Protein AF-A0AA47BUP4-F1 (afdb_monomer_lite)

pLDDT: mean 92.48, std 11.98, range [44.66, 98.44]

Sequence (82 aa):
NSGNGTANTAQFNFPTGVAVDSSGNFYVADANNHRIRKITPGGVVNTIAGTDTPGFADGIGNTAQFNYPTGVAVDSFGNVYV

Structure (mmCIF, N/CA/C/O backbone):
data_AF-A0AA47BUP4-F1
#
_entry.id   AF-A0AA47BUP4-F1
#
loop_
_atom_site.group_PDB
_atom_site.id
_atom_site.type_symbol
_atom_site.label_atom_id
_atom_site.label_alt_id
_atom_site.label_comp_id
_atom_site.label_asym_id
_atom_site.label_entity_id
_atom_site.label_seq_id
_atom_site.pdbx_PDB_ins_code
_atom_site.Cartn_x
_atom_site.Cartn_y
_atom_site.Cartn_z
_atom_site.occupancy
_atom_site.B_iso_or_equiv
_atom_site.auth_seq_id
_atom_site.auth_comp_id
_atom_site.auth_asym_id
_atom_site.auth_atom_id
_atom_site.pdbx_PDB_model_num
ATOM 1 N N . ASN A 1 1 ? 8.764 12.400 -3.642 1.00 44.66 1 ASN A N 1
ATOM 2 C CA . ASN A 1 1 ? 8.737 13.107 -2.345 1.00 44.66 1 ASN A CA 1
ATOM 3 C C . ASN A 1 1 ? 7.796 12.299 -1.460 1.00 44.66 1 ASN A C 1
ATOM 5 O O . ASN A 1 1 ? 6.648 12.126 -1.841 1.00 44.66 1 ASN A O 1
ATOM 9 N N . SER A 1 2 ? 8.320 11.591 -0.456 1.00 49.59 2 SER A N 1
ATOM 10 C CA . SER A 1 2 ? 7.676 10.378 0.080 1.00 49.59 2 SER A CA 1
ATOM 11 C C . SER A 1 2 ? 7.693 10.353 1.622 1.00 49.59 2 SER A C 1
ATOM 13 O O . SER A 1 2 ? 7.990 9.338 2.244 1.00 49.59 2 SER A O 1
ATOM 15 N N . GLY A 1 3 ? 7.351 11.484 2.252 1.00 51.59 3 GLY A N 1
ATOM 16 C CA . GLY A 1 3 ? 7.425 11.678 3.706 1.00 51.59 3 GLY A CA 1
ATOM 17 C C . GLY A 1 3 ? 6.503 10.766 4.530 1.00 51.59 3 GLY A C 1
ATOM 18 O O . GLY A 1 3 ? 5.326 10.578 4.207 1.00 51.59 3 GLY A O 1
ATOM 19 N N . ASN A 1 4 ? 7.051 10.212 5.614 1.00 59.25 4 ASN A N 1
ATOM 20 C CA . ASN A 1 4 ? 6.286 9.662 6.735 1.00 59.25 4 ASN A CA 1
ATOM 21 C C . ASN A 1 4 ? 5.889 10.823 7.662 1.00 59.25 4 ASN A C 1
ATOM 23 O O . ASN A 1 4 ? 6.698 11.720 7.900 1.00 59.25 4 ASN A O 1
ATOM 27 N N . GLY A 1 5 ? 4.648 10.839 8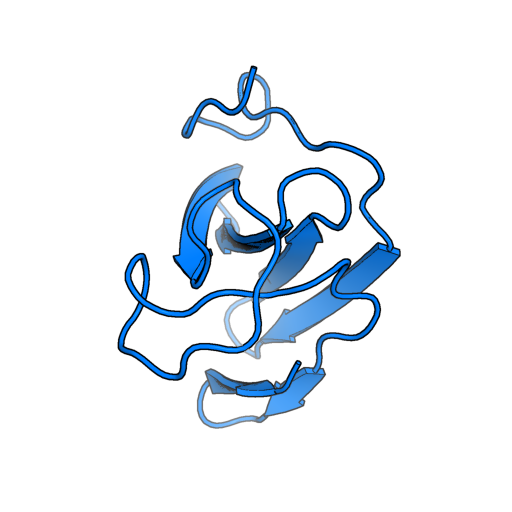.147 1.00 62.50 5 GLY A N 1
ATOM 28 C CA . GLY A 1 5 ? 4.086 11.972 8.887 1.00 62.50 5 GLY A CA 1
ATOM 29 C C . GLY A 1 5 ? 2.628 11.745 9.290 1.00 62.50 5 GLY A C 1
ATOM 30 O O . GLY A 1 5 ? 2.067 10.674 9.048 1.00 62.50 5 GLY A O 1
ATOM 31 N N . THR A 1 6 ? 1.999 12.746 9.909 1.00 66.25 6 THR A N 1
ATOM 32 C CA . THR A 1 6 ? 0.535 12.761 10.051 1.00 66.25 6 THR A CA 1
ATOM 33 C C . THR A 1 6 ? -0.111 12.802 8.663 1.00 66.25 6 THR A C 1
ATOM 35 O O . THR A 1 6 ? 0.511 13.231 7.693 1.00 66.25 6 THR A O 1
ATOM 38 N N . ALA A 1 7 ? -1.362 12.361 8.540 1.00 61.88 7 ALA A N 1
ATOM 39 C CA . ALA A 1 7 ? -2.055 12.208 7.260 1.00 61.88 7 ALA A CA 1
ATOM 40 C C . ALA A 1 7 ? -2.057 13.499 6.421 1.00 61.88 7 ALA A C 1
ATOM 42 O O . ALA A 1 7 ? -2.090 13.435 5.199 1.00 61.88 7 ALA A O 1
ATOM 43 N N . ASN A 1 8 ? -1.936 14.660 7.074 1.00 66.19 8 ASN A N 1
ATOM 44 C CA . ASN A 1 8 ? -1.891 15.974 6.435 1.00 66.19 8 ASN A CA 1
ATOM 45 C C . ASN A 1 8 ? -0.527 16.328 5.807 1.00 66.19 8 ASN A C 1
ATOM 47 O O . ASN A 1 8 ? -0.445 17.290 5.050 1.00 66.19 8 ASN A O 1
ATOM 51 N N . THR A 1 9 ? 0.546 15.596 6.121 1.00 80.75 9 THR A N 1
ATOM 52 C CA . THR A 1 9 ? 1.893 15.805 5.554 1.00 80.75 9 THR A CA 1
ATOM 53 C C . THR A 1 9 ? 2.407 14.602 4.770 1.00 80.75 9 THR A C 1
ATOM 55 O O . THR A 1 9 ? 3.309 14.747 3.942 1.00 80.75 9 THR A O 1
ATOM 58 N N . ALA A 1 10 ? 1.836 13.421 5.002 1.00 85.19 10 ALA A N 1
ATOM 59 C CA . ALA A 1 10 ? 2.163 12.224 4.253 1.00 85.19 10 ALA A CA 1
ATOM 60 C C . ALA A 1 10 ? 1.757 12.365 2.780 1.00 85.19 10 ALA A C 1
ATOM 62 O O . ALA A 1 10 ? 0.657 12.806 2.452 1.00 85.19 10 ALA A O 1
ATOM 63 N N . GLN A 1 11 ? 2.652 11.955 1.886 1.00 90.19 11 GLN A N 1
ATOM 64 C CA . GLN A 1 11 ? 2.407 11.961 0.446 1.00 90.19 11 GLN A CA 1
ATOM 65 C C . GLN A 1 11 ? 2.294 10.528 -0.074 1.00 90.19 11 GLN A C 1
ATOM 67 O O . GLN A 1 11 ? 3.046 9.635 0.341 1.00 90.19 11 GLN A O 1
ATOM 72 N N . PHE A 1 12 ? 1.345 10.343 -0.986 1.00 93.69 12 PHE A N 1
ATOM 73 C CA . PHE A 1 12 ? 1.103 9.126 -1.754 1.00 93.69 12 PHE A CA 1
ATOM 74 C C . PHE A 1 12 ? 1.288 9.451 -3.235 1.00 93.69 12 PHE A C 1
ATOM 76 O O . PHE A 1 12 ? 1.064 10.587 -3.658 1.00 93.69 12 PHE A O 1
ATOM 83 N N . ASN A 1 13 ? 1.690 8.464 -4.022 1.00 96.56 13 ASN A N 1
ATOM 84 C CA . ASN A 1 13 ? 1.883 8.588 -5.454 1.00 96.56 13 ASN A CA 1
ATOM 85 C C . ASN A 1 13 ? 1.158 7.438 -6.155 1.00 96.56 13 ASN A C 1
ATOM 87 O O . ASN A 1 13 ? 1.600 6.290 -6.116 1.00 96.56 13 ASN A O 1
ATOM 91 N N . PHE A 1 14 ? 0.036 7.776 -6.791 1.00 96.75 14 PHE A N 1
ATOM 92 C CA . PHE A 1 14 ? -0.862 6.827 -7.451 1.00 96.75 14 PHE A CA 1
ATOM 93 C C . PHE A 1 14 ? -1.279 5.660 -6.529 1.00 96.75 14 PHE A C 1
ATOM 95 O O . PHE A 1 14 ? -0.942 4.511 -6.805 1.00 96.75 14 PHE A O 1
ATOM 102 N N . PRO A 1 15 ? -1.968 5.931 -5.400 1.00 96.88 15 PRO A N 1
ATOM 103 C CA . PRO A 1 15 ? -2.476 4.867 -4.542 1.00 96.88 15 PRO A CA 1
ATOM 104 C C . PRO A 1 15 ? -3.575 4.074 -5.264 1.00 96.88 15 PRO A C 1
ATOM 106 O O . PRO A 1 15 ? -4.486 4.663 -5.844 1.00 96.88 15 PRO A O 1
ATOM 109 N N . THR A 1 16 ? -3.485 2.747 -5.234 1.00 97.69 16 THR A N 1
ATOM 110 C CA . THR A 1 16 ? -4.281 1.843 -6.093 1.00 97.69 16 THR A CA 1
ATOM 111 C C . THR A 1 16 ? -5.219 0.926 -5.314 1.00 97.69 16 THR A C 1
ATOM 113 O O . THR A 1 16 ? -6.342 0.689 -5.754 1.00 97.69 16 THR A O 1
ATOM 116 N N . GLY A 1 17 ? -4.786 0.435 -4.153 1.00 97.56 17 GLY A N 1
ATOM 117 C CA . GLY A 1 17 ? -5.535 -0.507 -3.322 1.00 97.56 17 GLY A CA 1
ATOM 118 C C . GLY A 1 17 ? -5.536 -0.100 -1.856 1.00 97.56 17 GLY A C 1
ATOM 119 O O . GLY A 1 17 ? -4.570 0.496 -1.372 1.00 97.56 17 GLY A O 1
ATOM 120 N N . VAL A 1 18 ? -6.618 -0.435 -1.147 1.00 98.06 18 VAL A N 1
ATOM 121 C CA . VAL A 1 18 ? -6.759 -0.203 0.294 1.00 98.06 18 VAL A CA 1
ATOM 122 C C . VAL A 1 18 ? -7.433 -1.385 0.992 1.00 98.06 18 VAL A C 1
ATOM 124 O O . VAL A 1 18 ? -8.402 -1.940 0.481 1.00 98.06 18 VAL A O 1
ATOM 127 N N . ALA A 1 19 ? -6.947 -1.730 2.182 1.00 98.44 19 ALA A N 1
ATOM 128 C CA . ALA A 1 19 ? -7.560 -2.698 3.088 1.00 98.44 19 ALA A CA 1
ATOM 129 C C . ALA A 1 19 ? -7.579 -2.150 4.519 1.00 98.44 19 ALA A C 1
ATOM 131 O O . ALA A 1 19 ? -6.762 -1.297 4.863 1.00 98.44 19 ALA A O 1
ATOM 132 N N . VAL A 1 20 ? -8.506 -2.623 5.352 1.00 98.19 20 VAL A N 1
ATOM 133 C CA . VAL A 1 20 ? -8.673 -2.148 6.735 1.00 98.19 20 VAL A CA 1
ATOM 134 C C . VAL A 1 20 ? -8.692 -3.337 7.685 1.00 98.19 20 VAL A C 1
ATOM 136 O O . VAL A 1 20 ? -9.442 -4.283 7.452 1.00 98.19 20 VAL A O 1
ATOM 139 N N . ASP A 1 21 ? -7.865 -3.302 8.733 1.00 97.56 21 ASP A N 1
ATOM 140 C CA . ASP A 1 21 ? -7.870 -4.343 9.769 1.00 97.56 21 ASP A CA 1
ATOM 141 C C . ASP A 1 21 ? -8.947 -4.103 10.840 1.00 97.56 21 ASP A C 1
ATOM 143 O O . ASP A 1 21 ? -9.587 -3.053 10.902 1.00 97.56 21 ASP A O 1
ATOM 147 N N . SER A 1 22 ? -9.141 -5.083 11.726 1.00 96.31 22 SER A N 1
ATOM 148 C CA . SER A 1 22 ? -10.127 -5.015 12.817 1.00 96.31 22 SER A CA 1
ATOM 149 C C . SER A 1 22 ? -9.849 -3.912 13.846 1.00 96.31 22 SER A C 1
ATOM 151 O O . SER A 1 22 ?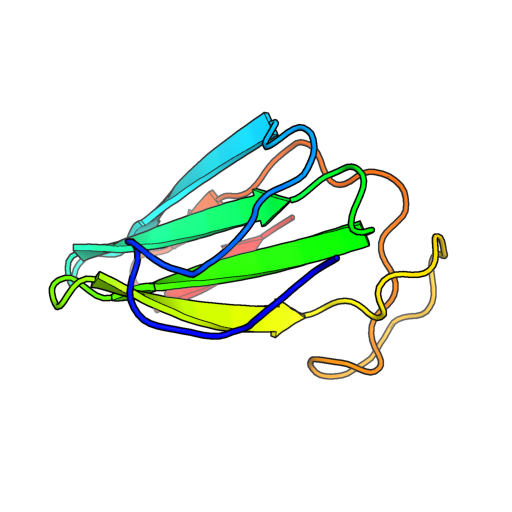 -10.743 -3.540 14.602 1.00 96.31 22 SER A O 1
ATOM 153 N N . SER A 1 23 ? -8.626 -3.372 13.873 1.00 96.38 23 SER A N 1
ATOM 154 C CA . SER A 1 23 ? -8.230 -2.241 14.721 1.00 96.38 23 SER A CA 1
ATOM 155 C C . SER A 1 23 ? -8.412 -0.886 14.025 1.00 96.38 23 SER A C 1
ATOM 157 O O . SER A 1 23 ? -8.064 0.149 14.594 1.00 96.38 23 SER A O 1
ATOM 159 N N . GLY A 1 24 ? -8.939 -0.875 12.797 1.00 96.50 24 GLY A N 1
ATOM 160 C CA . GLY A 1 24 ? -9.168 0.333 12.011 1.00 96.50 24 GLY A CA 1
ATOM 161 C C . GLY A 1 24 ? -7.908 0.914 11.369 1.00 96.50 24 GLY A C 1
ATOM 162 O O . GLY A 1 24 ? -7.926 2.076 10.964 1.00 96.50 24 GLY A O 1
ATOM 163 N N . ASN A 1 25 ? -6.806 0.161 11.278 1.00 97.56 25 ASN A N 1
ATOM 164 C CA . ASN A 1 25 ? -5.663 0.616 10.493 1.00 97.56 25 ASN A CA 1
ATOM 165 C C . ASN A 1 25 ? -5.921 0.380 9.006 1.00 97.56 25 ASN A C 1
ATOM 167 O O . ASN A 1 25 ? -6.337 -0.709 8.612 1.00 97.56 25 ASN A O 1
ATOM 171 N N . PHE A 1 26 ? -5.591 1.372 8.185 1.00 97.25 26 PHE A N 1
ATOM 172 C CA . PHE A 1 26 ? -5.643 1.266 6.733 1.00 97.25 26 PHE A CA 1
ATOM 173 C C . PHE A 1 26 ? -4.286 0.828 6.198 1.00 97.25 26 PHE A C 1
ATOM 175 O O . PHE A 1 26 ? -3.253 1.344 6.621 1.00 97.25 26 PHE A O 1
ATOM 182 N N . TYR A 1 27 ? -4.294 -0.066 5.224 1.00 98.12 27 TYR A N 1
ATOM 183 C CA . TYR A 1 27 ? -3.131 -0.501 4.467 1.00 98.12 27 TYR A CA 1
ATOM 184 C C . TYR A 1 27 ? -3.339 -0.064 3.030 1.00 98.12 27 TYR A C 1
ATOM 186 O O . TYR A 1 27 ? -4.403 -0.315 2.478 1.00 98.12 27 TYR A O 1
ATOM 194 N N . VAL A 1 28 ? -2.366 0.625 2.445 1.00 98.31 28 VAL A N 1
ATOM 195 C CA . VAL A 1 28 ? -2.488 1.257 1.129 1.00 98.31 28 VAL A CA 1
ATOM 196 C C . VAL A 1 28 ? -1.331 0.821 0.247 1.00 98.31 28 VAL A C 1
ATOM 198 O O . VAL A 1 28 ? -0.169 0.953 0.642 1.00 98.31 28 VAL A O 1
ATOM 201 N N . ALA A 1 29 ? -1.647 0.352 -0.958 1.00 98.44 29 ALA A N 1
ATOM 202 C CA . ALA A 1 29 ? -0.668 0.163 -2.018 1.00 98.44 29 ALA A CA 1
ATOM 203 C C . ALA A 1 29 ? -0.331 1.529 -2.639 1.00 98.44 29 ALA A C 1
ATOM 205 O O . ALA A 1 29 ? -1.167 2.150 -3.293 1.00 98.44 29 ALA A O 1
ATOM 206 N N . ASP A 1 30 ? 0.880 2.026 -2.385 1.00 97.88 30 ASP A N 1
ATOM 207 C CA . ASP A 1 30 ? 1.383 3.325 -2.845 1.00 97.88 30 ASP A CA 1
ATOM 208 C C . ASP A 1 30 ? 2.218 3.096 -4.115 1.00 97.88 30 ASP A C 1
ATOM 210 O O . ASP A 1 30 ? 3.448 3.005 -4.071 1.00 97.88 30 ASP A O 1
ATOM 214 N N . ALA A 1 31 ? 1.517 2.872 -5.233 1.00 98.19 31 ALA A N 1
ATOM 215 C CA . ALA A 1 31 ? 2.028 2.114 -6.374 1.00 98.19 31 ALA A CA 1
ATOM 216 C C . ALA A 1 31 ? 3.269 2.731 -7.026 1.00 98.19 31 ALA A C 1
ATOM 218 O O . ALA A 1 31 ? 4.265 2.037 -7.234 1.00 98.19 31 ALA A O 1
ATOM 219 N N . ASN A 1 32 ? 3.244 4.036 -7.304 1.00 97.75 32 ASN A N 1
ATOM 220 C CA . ASN A 1 32 ? 4.384 4.723 -7.921 1.00 97.75 32 ASN A CA 1
ATOM 221 C C . ASN A 1 32 ? 5.509 5.026 -6.922 1.00 97.75 32 ASN A C 1
ATOM 223 O O . ASN A 1 32 ? 6.578 5.471 -7.328 1.00 97.75 32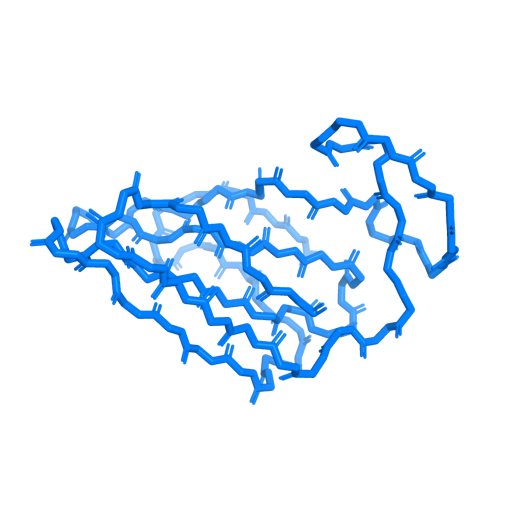 ASN A O 1
ATOM 227 N N . ASN A 1 33 ? 5.278 4.816 -5.625 1.00 97.38 33 ASN A N 1
ATOM 228 C CA . ASN A 1 33 ? 6.333 4.819 -4.615 1.00 97.38 33 ASN A CA 1
ATOM 229 C C . ASN A 1 33 ? 6.786 3.391 -4.260 1.00 97.38 33 ASN A C 1
ATOM 231 O O . ASN 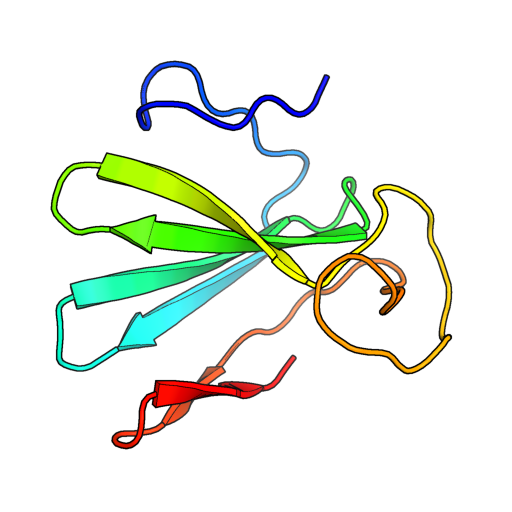A 1 33 ? 7.535 3.223 -3.306 1.00 97.38 33 ASN A O 1
ATO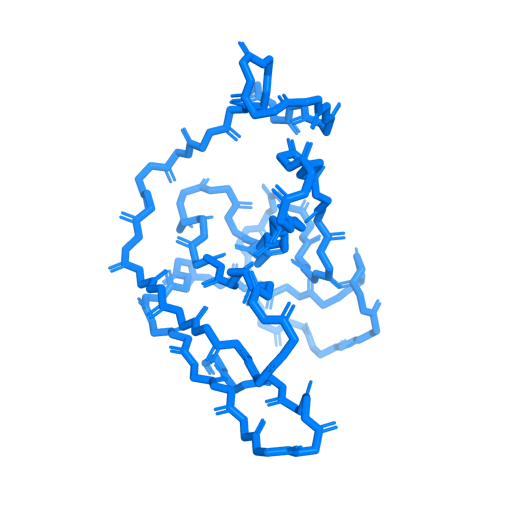M 235 N N . HIS A 1 34 ? 6.348 2.350 -4.980 1.00 97.81 34 HIS A N 1
ATOM 236 C CA . HIS A 1 34 ? 6.883 0.988 -4.831 1.00 97.81 34 HIS A CA 1
ATOM 237 C C . HIS A 1 34 ? 6.841 0.447 -3.390 1.00 97.81 34 HIS A C 1
ATOM 239 O O . HIS A 1 34 ? 7.778 -0.208 -2.924 1.00 97.81 34 HIS A O 1
ATOM 245 N N . ARG A 1 35 ? 5.770 0.767 -2.649 1.00 97.75 35 ARG A N 1
ATOM 246 C CA . ARG A 1 35 ? 5.684 0.493 -1.209 1.00 97.75 35 ARG A CA 1
ATOM 247 C C . ARG A 1 35 ? 4.261 0.312 -0.702 1.00 97.75 35 ARG A C 1
ATOM 249 O O . ARG A 1 35 ? 3.297 0.747 -1.328 1.00 97.75 35 ARG A O 1
ATOM 256 N N . ILE A 1 36 ? 4.153 -0.269 0.488 1.00 98.06 36 ILE A N 1
ATOM 257 C CA . ILE A 1 36 ? 2.911 -0.420 1.243 1.00 98.06 36 ILE A CA 1
ATOM 258 C C . ILE A 1 36 ? 2.945 0.501 2.454 1.00 98.06 36 ILE A C 1
ATOM 260 O O . ILE A 1 36 ? 3.917 0.537 3.219 1.00 98.06 36 ILE A O 1
ATOM 264 N N . ARG A 1 37 ? 1.869 1.264 2.632 1.00 97.38 37 ARG A N 1
ATOM 265 C CA . ARG A 1 37 ? 1.715 2.239 3.714 1.00 97.38 37 ARG A CA 1
ATOM 266 C C . ARG A 1 37 ? 0.675 1.753 4.704 1.00 97.38 37 ARG A C 1
ATOM 268 O O . ARG A 1 37 ? -0.349 1.221 4.298 1.00 97.38 37 ARG A O 1
ATOM 275 N N . LYS A 1 38 ? 0.910 1.995 5.987 1.00 96.81 38 LYS A N 1
ATOM 276 C CA . LYS A 1 38 ? -0.066 1.828 7.060 1.00 96.81 38 LYS A CA 1
ATOM 277 C C . LYS A 1 38 ? -0.483 3.197 7.580 1.00 96.81 38 LYS A C 1
ATOM 279 O O . LYS A 1 38 ? 0.382 4.024 7.859 1.00 96.81 38 LYS A O 1
ATOM 284 N N . ILE A 1 39 ? -1.782 3.409 7.742 1.00 96.94 39 ILE A N 1
ATOM 285 C CA . ILE A 1 39 ? -2.378 4.599 8.348 1.00 96.94 39 ILE A CA 1
ATOM 286 C C . ILE A 1 39 ? -3.114 4.158 9.609 1.00 96.94 39 ILE A C 1
ATOM 288 O O . ILE A 1 39 ? -3.998 3.306 9.543 1.00 96.94 39 ILE A O 1
ATOM 292 N N . THR A 1 40 ? -2.749 4.710 10.761 1.00 96.12 40 THR A N 1
ATOM 293 C CA . THR A 1 40 ? -3.455 4.422 12.019 1.00 96.12 40 THR A CA 1
ATOM 294 C C . THR A 1 40 ? -4.762 5.220 12.115 1.00 96.12 40 THR A C 1
ATOM 296 O O . THR A 1 40 ? -4.887 6.251 11.450 1.00 96.12 40 THR A O 1
ATOM 299 N N . PRO A 1 41 ? -5.712 4.842 12.995 1.00 95.62 41 PRO A N 1
ATOM 300 C CA . PRO A 1 41 ? -6.899 5.661 13.272 1.00 95.62 41 PRO A CA 1
ATOM 301 C C . PRO A 1 41 ? -6.577 7.095 13.722 1.00 95.62 41 PRO A C 1
ATOM 303 O O . PRO A 1 41 ? -7.345 8.016 13.471 1.00 95.62 41 PRO A O 1
ATOM 306 N N . GLY A 1 42 ? -5.412 7.301 14.348 1.00 93.56 42 GLY A N 1
ATOM 307 C CA . GLY A 1 42 ? -4.894 8.627 14.704 1.00 93.56 42 GLY A CA 1
ATOM 308 C C . GLY A 1 42 ? -4.312 9.416 13.524 1.00 93.56 42 GLY A C 1
ATOM 309 O O . GLY A 1 42 ? -3.729 10.477 13.730 1.00 93.56 42 GLY A O 1
ATOM 310 N N . GLY A 1 43 ? -4.412 8.893 12.300 1.00 92.12 43 GLY A N 1
ATOM 311 C CA . GLY A 1 43 ? -3.914 9.526 11.085 1.00 92.12 43 GLY A CA 1
ATOM 312 C C . GLY A 1 43 ? -2.393 9.505 10.952 1.00 92.12 43 GLY A C 1
ATOM 313 O O . GLY A 1 43 ? -1.847 10.361 10.270 1.00 92.12 43 GLY A O 1
ATOM 314 N N . VAL A 1 44 ? -1.674 8.584 11.597 1.00 93.94 44 VAL A N 1
ATOM 315 C CA . VAL A 1 44 ? -0.211 8.467 11.432 1.00 93.94 44 VAL A CA 1
ATOM 316 C C . VAL A 1 44 ? 0.094 7.547 10.259 1.00 93.94 44 VAL A C 1
ATOM 318 O O . VAL A 1 44 ? -0.392 6.418 10.246 1.00 93.94 44 VAL A O 1
ATOM 321 N N . VAL A 1 45 ? 0.910 8.006 9.305 1.00 95.62 45 VAL A N 1
ATOM 322 C CA . VAL A 1 45 ? 1.282 7.242 8.107 1.00 95.62 45 VAL A CA 1
ATOM 323 C C . VAL A 1 45 ? 2.720 6.738 8.196 1.00 95.62 45 VAL A C 1
ATOM 325 O O . VAL A 1 45 ? 3.657 7.531 8.288 1.00 95.62 45 VAL A O 1
ATOM 328 N N . ASN A 1 46 ? 2.889 5.422 8.065 1.00 94.62 46 ASN A N 1
ATOM 329 C CA . ASN A 1 46 ? 4.181 4.738 8.062 1.00 94.62 46 ASN A CA 1
ATOM 330 C C . ASN A 1 46 ? 4.331 3.847 6.826 1.00 94.62 46 ASN A C 1
ATOM 332 O O . ASN A 1 46 ? 3.374 3.206 6.400 1.00 94.62 46 ASN A O 1
ATOM 336 N N . THR A 1 47 ? 5.535 3.752 6.267 1.00 95.88 47 THR A N 1
ATOM 337 C CA . THR A 1 47 ? 5.869 2.682 5.312 1.00 95.88 47 THR A CA 1
ATOM 338 C C . THR A 1 47 ? 6.135 1.392 6.078 1.00 95.88 47 THR A C 1
ATOM 340 O O . THR A 1 47 ? 6.976 1.384 6.974 1.00 95.88 47 THR A O 1
ATOM 343 N N . ILE A 1 48 ? 5.423 0.318 5.732 1.00 96.69 48 ILE A N 1
ATOM 344 C CA . ILE A 1 48 ? 5.601 -0.995 6.372 1.00 96.69 48 ILE A CA 1
ATOM 345 C C . ILE A 1 48 ? 6.395 -1.972 5.510 1.00 96.69 48 ILE A C 1
ATOM 347 O O . ILE A 1 48 ? 7.002 -2.877 6.067 1.00 96.69 48 ILE A O 1
ATOM 351 N N . ALA A 1 49 ? 6.419 -1.784 4.187 1.00 97.88 49 ALA A N 1
ATOM 352 C CA . ALA A 1 49 ? 7.235 -2.564 3.261 1.00 97.88 49 ALA A CA 1
ATOM 353 C C . ALA A 1 49 ? 7.512 -1.778 1.965 1.00 97.88 49 ALA A C 1
ATOM 355 O O . ALA A 1 49 ? 6.665 -0.976 1.569 1.00 97.88 49 ALA A O 1
ATOM 356 N N . GLY A 1 50 ? 8.654 -2.004 1.304 1.00 97.81 50 GLY A N 1
ATOM 357 C CA . GLY A 1 50 ? 9.039 -1.320 0.055 1.00 97.81 50 GLY A CA 1
ATOM 358 C C . GLY A 1 50 ? 10.227 -0.357 0.188 1.00 97.81 50 GLY A C 1
ATOM 359 O O . GLY A 1 50 ? 10.517 0.139 1.278 1.00 97.81 50 GLY A O 1
ATOM 360 N N . THR A 1 51 ? 10.893 -0.068 -0.936 1.00 96.12 51 THR A N 1
ATOM 361 C CA . THR A 1 51 ? 12.183 0.660 -1.011 1.00 96.12 51 THR A CA 1
ATOM 362 C C . THR A 1 51 ? 12.142 1.955 -1.836 1.00 96.12 51 THR A C 1
ATOM 364 O O . THR A 1 51 ? 13.196 2.495 -2.166 1.00 96.12 51 THR A O 1
ATOM 367 N N . ASP A 1 52 ? 10.964 2.434 -2.251 1.00 96.19 52 ASP A N 1
ATOM 368 C CA . ASP A 1 52 ? 10.819 3.521 -3.243 1.00 96.19 52 ASP A CA 1
ATOM 369 C C . ASP A 1 52 ? 11.465 3.213 -4.621 1.00 96.19 52 ASP A C 1
ATOM 371 O O . ASP A 1 52 ? 11.522 4.077 -5.493 1.00 96.19 52 ASP A O 1
ATOM 375 N N . THR A 1 53 ? 11.921 1.975 -4.851 1.00 96.69 53 THR A N 1
ATOM 376 C CA . THR A 1 53 ? 12.525 1.510 -6.108 1.00 96.69 53 THR A CA 1
ATOM 377 C C . THR A 1 53 ? 11.805 0.244 -6.581 1.00 96.69 53 THR A C 1
ATOM 379 O O . THR A 1 53 ? 11.624 -0.670 -5.772 1.00 96.69 53 THR A O 1
ATOM 382 N N . PRO A 1 54 ? 11.406 0.145 -7.865 1.00 97.94 54 PRO A N 1
ATOM 383 C CA . PRO A 1 54 ? 10.758 -1.054 -8.378 1.00 97.94 54 PRO A CA 1
ATOM 384 C C . PRO A 1 54 ? 11.679 -2.270 -8.295 1.00 97.94 54 PRO A C 1
ATOM 386 O O . PRO A 1 54 ? 12.868 -2.187 -8.605 1.00 97.94 54 PRO A O 1
ATOM 389 N N . GLY A 1 55 ? 11.110 -3.418 -7.941 1.00 97.94 55 GLY A N 1
ATOM 390 C CA . GLY A 1 55 ? 11.830 -4.684 -7.909 1.00 97.94 55 GLY A CA 1
ATOM 391 C C . GLY A 1 55 ? 10.957 -5.842 -7.442 1.00 97.94 55 GLY A C 1
ATOM 392 O O . GLY A 1 55 ? 9.748 -5.687 -7.279 1.00 97.94 55 GLY A O 1
ATOM 393 N N . PHE A 1 56 ? 11.598 -6.993 -7.249 1.00 97.62 56 PHE A N 1
ATOM 394 C CA . PHE A 1 56 ? 10.959 -8.265 -6.880 1.00 97.62 56 PHE A CA 1
ATOM 395 C C . PHE A 1 56 ? 11.708 -8.983 -5.749 1.00 97.62 56 PHE A C 1
ATOM 397 O O . PHE A 1 56 ? 11.536 -10.181 -5.553 1.00 97.62 56 PHE A O 1
ATOM 404 N N . ALA A 1 57 ? 12.622 -8.284 -5.070 1.00 97.94 57 ALA A N 1
ATOM 405 C CA . ALA A 1 57 ? 13.378 -8.864 -3.975 1.00 97.94 57 ALA A CA 1
ATOM 406 C C . ALA A 1 57 ? 12.467 -9.079 -2.764 1.00 97.94 57 ALA A C 1
ATOM 408 O O . ALA A 1 57 ? 11.862 -8.130 -2.257 1.00 97.94 57 ALA A O 1
ATOM 409 N N . ASP A 1 58 ? 12.428 -10.315 -2.281 1.00 97.44 58 ASP A N 1
ATOM 410 C CA . ASP A 1 58 ? 11.853 -10.621 -0.980 1.00 97.44 58 ASP A CA 1
ATOM 411 C C . ASP A 1 58 ? 12.703 -10.012 0.140 1.00 97.44 58 ASP A C 1
ATOM 413 O O . ASP A 1 58 ? 13.915 -9.814 0.014 1.00 97.44 58 ASP A O 1
ATOM 417 N N . GLY A 1 59 ? 12.062 -9.729 1.268 1.00 95.62 59 GLY A N 1
ATOM 418 C CA . GLY A 1 59 ? 12.729 -9.148 2.421 1.00 95.62 59 GLY A CA 1
ATOM 419 C C . GLY A 1 59 ? 11.759 -8.786 3.533 1.00 95.62 59 GLY A C 1
ATOM 420 O O . GLY A 1 59 ? 10.551 -8.998 3.441 1.00 95.62 59 GLY A O 1
ATOM 421 N N . ILE A 1 60 ? 12.302 -8.211 4.600 1.00 94.75 60 ILE A N 1
ATOM 422 C CA . ILE A 1 60 ? 11.518 -7.697 5.721 1.00 94.75 60 ILE A CA 1
ATOM 423 C C . ILE A 1 60 ? 11.425 -6.180 5.586 1.00 94.75 60 ILE A C 1
ATOM 425 O O . ILE A 1 60 ? 12.435 -5.480 5.479 1.00 94.75 60 ILE A O 1
ATOM 429 N N . GLY A 1 61 ? 10.199 -5.665 5.608 1.00 94.44 61 GLY A N 1
ATOM 430 C CA . GLY A 1 61 ? 9.919 -4.236 5.624 1.00 94.44 61 GLY A CA 1
ATOM 431 C C . GLY A 1 61 ? 10.561 -3.471 4.467 1.00 94.44 61 GLY A C 1
ATOM 432 O O . GLY A 1 61 ? 10.275 -3.732 3.299 1.00 94.44 61 GLY A O 1
ATOM 433 N N . ASN A 1 62 ? 11.433 -2.515 4.787 1.00 93.25 62 ASN A N 1
ATOM 434 C CA . ASN A 1 62 ? 12.094 -1.636 3.815 1.00 93.25 62 ASN A CA 1
ATOM 435 C C . ASN A 1 62 ? 13.209 -2.308 2.994 1.00 93.25 62 ASN A C 1
ATOM 437 O O . ASN A 1 62 ? 13.943 -1.614 2.299 1.00 93.25 62 ASN A O 1
ATOM 441 N N . THR A 1 63 ? 13.368 -3.628 3.096 1.00 95.88 63 THR A N 1
ATOM 442 C CA . THR A 1 63 ? 14.262 -4.414 2.230 1.00 95.88 63 THR A CA 1
ATOM 443 C C . THR A 1 63 ? 13.501 -5.179 1.147 1.00 95.88 63 THR A C 1
ATOM 445 O O . THR A 1 63 ? 14.092 -5.503 0.121 1.00 95.88 63 THR A O 1
ATOM 448 N N . ALA A 1 64 ? 12.194 -5.407 1.336 1.00 97.88 64 ALA A N 1
ATOM 449 C CA . ALA A 1 64 ? 11.327 -5.959 0.301 1.00 97.88 64 ALA A CA 1
ATOM 450 C C . ALA A 1 64 ? 11.119 -4.930 -0.817 1.00 97.88 64 ALA A C 1
ATOM 452 O O . ALA A 1 64 ? 10.962 -3.737 -0.546 1.00 97.88 64 ALA A O 1
ATOM 453 N N . GLN A 1 65 ? 11.084 -5.385 -2.065 1.00 98.38 65 GLN A N 1
ATOM 454 C CA . GLN A 1 65 ? 10.850 -4.542 -3.233 1.00 98.38 65 GLN A CA 1
ATOM 455 C C . GLN A 1 65 ? 9.534 -4.915 -3.908 1.00 98.38 65 GLN A C 1
ATOM 457 O O . GLN A 1 65 ? 9.236 -6.092 -4.090 1.00 98.38 65 GLN A O 1
ATOM 462 N N . PHE A 1 66 ? 8.779 -3.900 -4.330 1.00 98.19 66 PHE A N 1
ATOM 463 C CA . PHE A 1 66 ? 7.546 -4.073 -5.092 1.00 98.19 66 PHE A CA 1
ATOM 464 C C . PHE A 1 66 ? 7.639 -3.331 -6.416 1.00 98.19 66 PHE A C 1
ATOM 466 O O . PHE A 1 66 ? 8.131 -2.206 -6.483 1.00 98.19 66 PHE A O 1
ATOM 473 N N . ASN A 1 67 ? 7.090 -3.912 -7.474 1.00 98.31 67 ASN A N 1
ATOM 474 C CA . ASN A 1 67 ? 6.967 -3.243 -8.758 1.00 98.31 67 ASN A CA 1
ATOM 475 C C . ASN A 1 67 ? 5.500 -2.878 -9.012 1.00 98.31 67 ASN A C 1
ATOM 477 O O . ASN A 1 67 ? 4.717 -3.741 -9.394 1.00 98.31 67 ASN A O 1
ATOM 481 N N . TYR A 1 68 ? 5.137 -1.614 -8.763 1.00 97.81 68 TYR A N 1
ATOM 482 C CA . TYR A 1 68 ? 3.769 -1.090 -8.872 1.00 97.81 68 TYR A CA 1
ATOM 483 C C . TYR A 1 68 ? 2.718 -1.956 -8.152 1.00 97.81 68 TYR A C 1
ATOM 485 O O . TYR A 1 68 ? 1.854 -2.538 -8.810 1.00 97.81 68 TYR A O 1
ATOM 493 N N . PRO A 1 69 ? 2.760 -2.061 -6.807 1.00 97.81 69 PRO A N 1
ATOM 494 C CA . PRO A 1 69 ? 1.742 -2.812 -6.078 1.00 97.81 69 PRO A CA 1
ATOM 495 C C . PRO A 1 69 ? 0.348 -2.228 -6.358 1.00 97.81 69 PRO A C 1
ATOM 497 O O . PRO A 1 69 ? 0.161 -1.009 -6.371 1.00 97.81 69 PRO A O 1
ATOM 500 N N . THR A 1 70 ? -0.631 -3.098 -6.610 1.00 97.88 70 THR A N 1
ATOM 501 C CA . THR A 1 70 ? -2.004 -2.701 -6.978 1.00 97.88 70 THR A CA 1
ATOM 502 C C . THR A 1 70 ? -3.037 -3.151 -5.958 1.00 97.88 70 THR A C 1
ATOM 504 O O . THR A 1 70 ? -3.927 -2.381 -5.602 1.00 97.88 70 THR A O 1
ATOM 507 N N . GLY A 1 71 ? -2.914 -4.388 -5.486 1.00 97.25 71 GLY A N 1
ATOM 508 C CA . GLY A 1 71 ? -3.767 -4.969 -4.466 1.00 97.25 71 GLY A CA 1
ATOM 509 C C . GLY A 1 71 ? -3.150 -4.852 -3.082 1.00 97.25 71 GLY A C 1
ATOM 510 O O . GLY A 1 71 ? -1.934 -4.832 -2.915 1.00 97.25 71 GLY A O 1
ATOM 511 N N . VAL A 1 72 ? -4.015 -4.775 -2.079 1.00 98.12 72 VAL A N 1
ATOM 512 C CA . VAL A 1 72 ? -3.653 -5.090 -0.703 1.00 98.12 72 VAL A CA 1
ATOM 513 C C . VAL A 1 72 ? -4.876 -5.692 -0.019 1.00 98.12 72 VAL A C 1
ATOM 515 O O . VAL A 1 72 ? -5.995 -5.224 -0.228 1.00 98.12 72 VAL A O 1
ATOM 518 N N . ALA A 1 73 ? -4.677 -6.738 0.771 1.00 98.25 73 ALA A N 1
ATOM 519 C CA . ALA A 1 73 ? -5.693 -7.355 1.614 1.00 98.25 73 ALA A CA 1
ATOM 520 C C . ALA A 1 73 ? -5.115 -7.587 3.011 1.00 98.25 73 ALA A C 1
ATOM 522 O O . ALA A 1 73 ? -3.904 -7.722 3.173 1.00 98.25 73 ALA A O 1
ATOM 523 N N . VAL A 1 74 ? -5.972 -7.626 4.026 1.00 98.06 74 VAL A N 1
ATOM 524 C CA . VAL A 1 74 ? -5.561 -7.899 5.405 1.00 98.06 74 VAL A CA 1
ATOM 525 C C . VAL A 1 74 ? -6.514 -8.902 6.038 1.00 9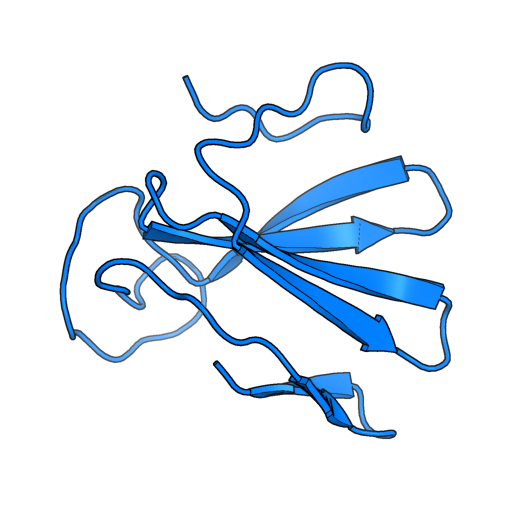8.06 74 VAL A C 1
ATOM 527 O O . VAL A 1 74 ? -7.722 -8.830 5.808 1.00 98.06 74 VAL A O 1
ATOM 530 N N . ASP A 1 75 ? -5.978 -9.859 6.791 1.00 96.69 75 ASP A N 1
ATOM 531 C CA . ASP A 1 75 ? -6.782 -10.843 7.519 1.00 96.69 75 ASP A CA 1
ATOM 532 C C . ASP A 1 75 ? -7.093 -10.402 8.963 1.00 96.69 75 ASP A C 1
ATOM 534 O O . ASP A 1 75 ? -6.644 -9.359 9.446 1.00 96.69 75 ASP A O 1
ATOM 538 N N . SER A 1 76 ? -7.871 -11.213 9.687 1.00 92.94 76 SER A N 1
ATOM 539 C CA . SER A 1 76 ? -8.238 -10.942 11.084 1.00 92.94 76 SER A CA 1
ATOM 540 C C . SER A 1 76 ? -7.066 -11.008 12.068 1.00 92.94 76 SER A C 1
ATOM 542 O O . SER A 1 76 ? -7.203 -10.533 13.194 1.00 92.94 76 SER A O 1
ATOM 544 N N . PHE A 1 77 ? -5.941 -11.607 11.670 1.00 93.56 77 PHE A N 1
ATOM 545 C CA . PHE A 1 77 ? -4.714 -11.671 12.463 1.00 93.56 77 PHE A CA 1
ATOM 546 C C . PHE A 1 77 ? -3.779 -10.485 12.182 1.00 93.56 77 PHE A C 1
ATOM 548 O O . PHE A 1 77 ? -2.777 -10.324 12.876 1.00 93.56 77 PHE A O 1
ATOM 555 N N . GLY A 1 78 ? -4.117 -9.631 11.209 1.00 91.69 78 GLY A N 1
ATOM 556 C CA . GLY A 1 78 ? -3.318 -8.477 10.807 1.00 91.69 78 GLY A CA 1
ATOM 557 C C . GLY A 1 78 ? -2.227 -8.803 9.786 1.00 91.69 78 GLY A C 1
ATOM 558 O O . GLY A 1 78 ? -1.354 -7.965 9.557 1.00 91.69 78 GLY A O 1
ATOM 559 N N . ASN A 1 79 ? -2.257 -9.987 9.166 1.00 95.38 79 ASN A N 1
ATOM 560 C CA . ASN A 1 79 ? -1.352 -10.309 8.066 1.00 95.38 79 ASN A CA 1
ATOM 561 C C . ASN A 1 79 ? -1.773 -9.539 6.818 1.00 95.38 79 ASN A C 1
ATOM 563 O O . ASN A 1 79 ? -2.953 -9.522 6.469 1.00 95.38 79 ASN A O 1
ATOM 567 N N . VAL A 1 80 ? -0.803 -8.928 6.140 1.00 96.94 80 VAL A N 1
ATOM 568 C CA . VAL A 1 80 ? -1.024 -8.119 4.938 1.00 96.94 80 VAL A CA 1
ATOM 569 C C . VAL A 1 80 ? -0.564 -8.900 3.711 1.00 96.94 80 VAL A C 1
ATOM 571 O O . VAL A 1 80 ? 0.569 -9.375 3.665 1.00 96.94 80 VAL A O 1
ATOM 574 N N . TYR A 1 81 ? -1.438 -8.992 2.716 1.00 97.56 81 TYR A N 1
ATOM 575 C CA . TYR A 1 81 ? -1.219 -9.640 1.426 1.00 97.56 81 TYR A CA 1
ATOM 576 C C . TYR A 1 81 ? -1.203 -8.566 0.341 1.00 97.56 81 TYR A C 1
ATOM 578 O O . TYR A 1 81 ? -2.023 -7.650 0.394 1.00 97.56 81 TYR A O 1
ATOM 586 N N . VAL A 1 82 ? -0.277 -8.664 -0.611 1.00 95.06 82 VAL A N 1
ATOM 587 C CA . VAL A 1 82 ? -0.012 -7.662 -1.659 1.00 95.06 82 VAL A CA 1
ATOM 588 C C . VAL A 1 82 ? 0.051 -8.354 -3.008 1.00 95.06 82 VAL A C 1
ATOM 590 O O . VAL A 1 82 ? 0.705 -9.419 -3.061 1.00 95.06 82 VAL A O 1
#

Secondary structure (DSSP, 8-state):
----EETTT---SSEEEEEE-TT--EEEEEGGGTEEEEE-TT-EEEEEEE-SS------SGGG---SS----EE-TT--EE-

Radius of gyration: 11.64 Å; chains: 1; bounding box: 24×28×24 Å

Foldseek 3Di:
DADFFAQVPGDAAPWAEWEAEPQGWIWIQSFQQQFIWIAHPRRGIDTQAAQSDADQDDDGGNRGGHHRDHYWYADHVGDIDD